Protein AF-A0A803P1Z5-F1 (afdb_monomer_lite)

Radius of gyration: 24.63 Å; chains: 1; bounding box: 50×49×59 Å

Organism: Cannabis sativa (NCBI:txid3483)

Sequence (135 aa):
MADVEVQRILDVSGFQKQDLPFKYLGVPICPKRISSTDCKSGRRVAWASACQPKSSGGLGFRCIADWNKAALYKYVWATAKKEDNIWVKWESTSGFQRPNVTASKERVFSAAIAALIYLIWANRNNRYWNGEIEN

Secondary structure (DSSP, 8-state):
--HHHHHHHHHHH-PPP-PSSEEETTEEE-SSPPPTTHHHHSPP--HHHHTS-GGGTS--PPPHHHHHHHHHHHHHHHHHTT-S-HHHHHHHHTT-PPP---HHHHHHHHHHHHHHHHHHHHHHHHHHHTTSS--

Structure (mmCIF, N/CA/C/O backbone):
data_AF-A0A803P1Z5-F1
#
_entry.id   AF-A0A803P1Z5-F1
#
loop_
_atom_site.group_PDB
_atom_site.id
_atom_site.type_symbol
_atom_site.label_atom_id
_atom_site.label_alt_id
_atom_site.label_comp_id
_atom_site.label_asym_id
_atom_site.label_entity_id
_atom_site.label_seq_id
_atom_site.pdbx_PDB_ins_code
_atom_site.Cartn_x
_atom_site.Cartn_y
_atom_site.Cartn_z
_atom_site.occupancy
_atom_site.B_iso_or_equiv
_atom_site.auth_seq_id
_atom_site.auth_comp_id
_atom_site.auth_asym_id
_atom_site.auth_atom_id
_atom_site.pdbx_PDB_model_num
ATOM 1 N N . MET A 1 1 ? 12.822 -30.641 -26.119 1.00 55.53 1 MET A N 1
ATOM 2 C CA . MET A 1 1 ? 11.536 -29.917 -26.199 1.00 55.53 1 MET A CA 1
ATOM 3 C C . MET A 1 1 ? 11.368 -29.592 -27.668 1.00 55.53 1 MET A C 1
ATOM 5 O O . MET A 1 1 ? 12.250 -28.937 -28.198 1.00 55.53 1 MET A O 1
ATOM 9 N N . ALA A 1 2 ? 10.410 -30.222 -28.347 1.00 71.19 2 ALA A N 1
ATOM 10 C CA . ALA A 1 2 ? 10.350 -30.218 -29.809 1.00 71.19 2 ALA A CA 1
ATOM 11 C C . ALA A 1 2 ? 10.259 -28.782 -30.349 1.00 71.19 2 ALA A C 1
ATOM 13 O O . ALA A 1 2 ? 9.481 -27.991 -29.818 1.00 71.19 2 ALA A O 1
ATOM 14 N N . ASP A 1 3 ? 11.025 -28.460 -31.394 1.00 83.44 3 ASP A N 1
ATOM 15 C CA . ASP A 1 3 ? 11.071 -27.120 -32.005 1.00 83.44 3 ASP A CA 1
ATOM 16 C C . ASP A 1 3 ? 9.682 -26.597 -32.415 1.00 83.44 3 ASP A C 1
ATOM 18 O O . ASP A 1 3 ? 9.426 -25.396 -32.378 1.00 83.44 3 ASP A O 1
ATOM 22 N N . VAL A 1 4 ? 8.746 -27.511 -32.688 1.00 88.94 4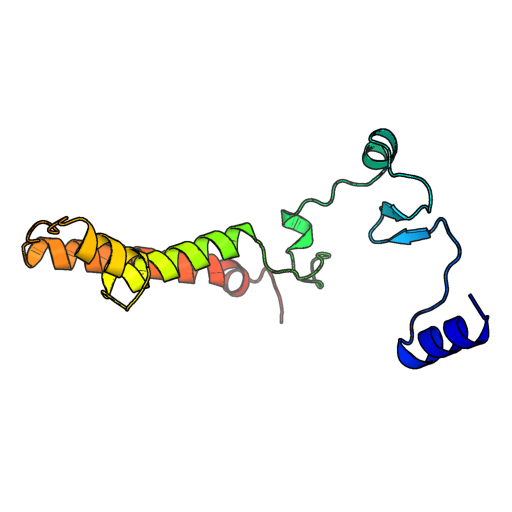 VAL A N 1
ATOM 23 C CA . VAL A 1 4 ? 7.324 -27.232 -32.945 1.00 88.94 4 VAL A CA 1
ATOM 24 C C . VAL A 1 4 ? 6.641 -26.523 -31.768 1.00 88.94 4 VAL A C 1
ATOM 26 O O . VAL A 1 4 ? 5.887 -25.573 -31.964 1.00 88.94 4 VAL A O 1
ATOM 29 N N . GLU A 1 5 ? 6.915 -26.953 -30.535 1.00 90.81 5 GLU A N 1
ATOM 30 C CA . GLU A 1 5 ? 6.300 -26.376 -29.336 1.00 90.81 5 GLU A CA 1
ATOM 31 C C . GLU A 1 5 ? 6.840 -24.966 -29.071 1.00 90.81 5 GLU A C 1
ATOM 33 O O . GLU A 1 5 ? 6.091 -24.064 -28.696 1.00 90.81 5 GLU A O 1
ATOM 38 N N . VAL A 1 6 ? 8.137 -24.760 -29.328 1.00 88.56 6 VAL A N 1
ATOM 39 C CA . VAL A 1 6 ? 8.777 -23.444 -29.221 1.00 88.56 6 VAL A CA 1
ATOM 40 C C . VAL A 1 6 ? 8.164 -22.481 -30.234 1.00 88.56 6 VAL A C 1
ATOM 42 O O . VAL A 1 6 ? 7.789 -21.375 -29.852 1.00 88.56 6 VAL A O 1
ATOM 45 N N . GLN A 1 7 ? 7.995 -22.905 -31.490 1.00 90.69 7 GLN A N 1
ATOM 46 C CA . GLN A 1 7 ? 7.405 -22.066 -32.532 1.00 90.69 7 GLN A CA 1
ATOM 47 C C . GLN A 1 7 ? 5.960 -21.671 -32.200 1.00 90.69 7 GLN A C 1
ATOM 49 O O . GLN A 1 7 ? 5.621 -20.492 -32.255 1.00 90.69 7 GLN A O 1
ATOM 54 N N . ARG A 1 8 ? 5.142 -22.623 -31.727 1.00 93.56 8 ARG A N 1
ATOM 55 C CA . ARG A 1 8 ? 3.761 -22.345 -31.300 1.00 93.56 8 ARG A CA 1
ATOM 56 C C . ARG A 1 8 ? 3.696 -21.287 -30.196 1.00 93.56 8 ARG A C 1
ATOM 58 O O . ARG A 1 8 ? 2.806 -20.442 -30.204 1.00 93.56 8 ARG A O 1
ATOM 65 N N . ILE A 1 9 ? 4.619 -21.330 -29.231 1.00 90.81 9 ILE A N 1
ATOM 66 C CA . ILE A 1 9 ? 4.677 -20.339 -28.146 1.00 90.81 9 ILE A CA 1
ATOM 67 C C . ILE A 1 9 ? 5.045 -18.957 -28.692 1.00 90.81 9 ILE A C 1
ATOM 69 O O . ILE A 1 9 ? 4.451 -17.967 -28.265 1.00 90.81 9 ILE A O 1
ATOM 73 N N . LEU A 1 10 ? 5.993 -18.868 -29.626 1.00 90.19 10 LEU A N 1
ATOM 74 C CA . LEU A 1 10 ? 6.384 -17.592 -30.236 1.00 90.19 10 LEU A CA 1
ATOM 75 C C . LEU A 1 10 ? 5.221 -16.973 -31.019 1.00 90.19 10 LEU A C 1
ATOM 77 O O . LEU A 1 10 ? 4.923 -15.797 -30.819 1.00 90.19 10 LEU A O 1
ATOM 81 N N . ASP A 1 11 ? 4.508 -17.778 -31.808 1.00 92.19 11 ASP A N 1
ATOM 82 C CA . ASP A 1 11 ? 3.388 -17.315 -32.634 1.00 92.19 11 ASP A CA 1
ATOM 83 C C . ASP A 1 11 ? 2.198 -16.827 -31.783 1.00 92.19 11 ASP A C 1
ATOM 85 O O . ASP A 1 11 ? 1.579 -15.815 -32.103 1.00 92.19 11 ASP A O 1
ATOM 89 N N . VAL A 1 12 ? 1.891 -17.510 -30.670 1.00 93.06 12 VAL A N 1
ATOM 90 C CA . VAL A 1 12 ? 0.792 -17.118 -29.763 1.00 93.06 12 VAL A CA 1
ATOM 91 C C . VAL A 1 12 ? 1.175 -15.939 -28.869 1.00 93.06 12 VAL A C 1
ATOM 93 O O . VAL A 1 12 ? 0.343 -15.079 -28.584 1.00 93.06 12 VAL A O 1
ATOM 96 N N . SER A 1 13 ? 2.412 -15.908 -28.372 1.00 90.75 13 SER A N 1
ATOM 97 C CA . SER A 1 13 ? 2.832 -14.893 -27.400 1.00 90.75 13 SER A CA 1
ATOM 98 C C . SER A 1 13 ? 3.290 -13.582 -28.038 1.00 90.75 13 SER A C 1
ATOM 100 O O . SER A 1 13 ? 3.267 -12.550 -27.369 1.00 90.75 13 SER A O 1
ATOM 102 N N . GLY A 1 14 ? 3.732 -13.615 -29.300 1.00 88.31 14 GLY A N 1
ATOM 103 C CA . GLY A 1 14 ? 4.328 -12.468 -29.987 1.00 88.31 14 GLY A CA 1
ATOM 104 C C . GLY A 1 14 ? 5.701 -12.056 -29.441 1.00 88.31 14 GLY A C 1
ATOM 105 O O . GLY A 1 14 ? 6.208 -10.990 -29.794 1.00 88.31 14 GLY A O 1
ATOM 106 N N . PHE A 1 15 ? 6.316 -12.861 -28.567 1.00 83.75 15 PHE A N 1
ATOM 107 C CA . PHE A 1 15 ? 7.649 -12.584 -28.035 1.00 83.75 15 PHE A CA 1
ATOM 108 C C . PHE A 1 15 ? 8.753 -13.106 -28.953 1.00 83.75 15 PHE A C 1
ATOM 110 O O . PHE A 1 15 ? 8.597 -14.101 -29.654 1.00 83.75 15 PHE A O 1
ATOM 117 N N . GLN A 1 16 ? 9.915 -12.453 -28.905 1.00 83.69 16 GLN A N 1
ATOM 118 C CA . GLN A 1 16 ? 11.119 -12.928 -29.584 1.00 83.69 16 GLN A CA 1
ATOM 119 C C . GLN A 1 16 ? 11.840 -13.973 -28.729 1.00 83.69 16 GLN A C 1
ATOM 121 O O . GLN A 1 16 ? 12.064 -13.763 -27.534 1.00 83.69 16 GLN A O 1
ATOM 126 N N . LYS A 1 17 ? 12.258 -15.080 -29.352 1.00 85.81 17 LYS A N 1
ATOM 127 C CA . LYS A 1 17 ? 13.148 -16.058 -28.719 1.00 85.81 17 LYS A CA 1
ATOM 128 C C . LYS A 1 17 ? 14.509 -15.404 -28.4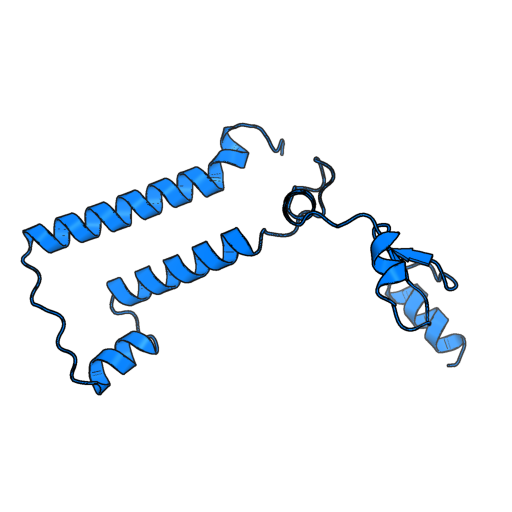87 1.00 85.81 17 LYS A C 1
ATOM 130 O O . LYS A 1 17 ? 15.095 -14.871 -29.425 1.00 85.81 17 LYS A O 1
ATOM 135 N N . GLN A 1 18 ? 15.011 -15.458 -27.257 1.00 81.69 18 GLN A N 1
ATOM 136 C CA . GLN A 1 18 ? 16.366 -15.020 -26.929 1.00 81.69 18 GLN A CA 1
ATOM 137 C C . GLN A 1 18 ? 17.164 -16.166 -26.327 1.00 81.69 18 GLN A C 1
ATOM 139 O O . GLN A 1 18 ? 16.631 -16.967 -25.555 1.00 81.69 18 GLN A O 1
ATOM 144 N N . ASP A 1 19 ? 18.445 -16.216 -26.673 1.00 84.19 19 ASP A N 1
ATOM 145 C CA . ASP A 1 19 ? 19.380 -17.170 -26.103 1.00 84.19 19 ASP A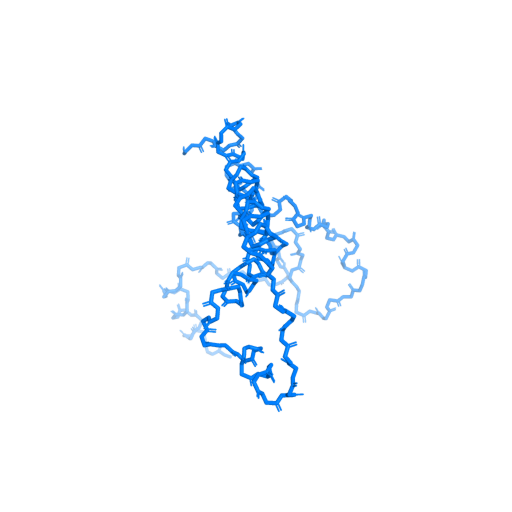 CA 1
ATOM 146 C C . ASP A 1 19 ? 19.956 -16.633 -24.793 1.00 84.19 19 ASP A C 1
ATOM 148 O O . ASP A 1 19 ? 20.211 -15.439 -24.616 1.00 84.19 19 ASP A O 1
ATOM 152 N N . LEU A 1 20 ? 20.135 -17.537 -23.836 1.00 82.56 20 LEU A N 1
ATOM 153 C CA . LEU A 1 20 ? 20.734 -17.201 -22.556 1.00 82.56 20 LEU A CA 1
ATOM 154 C C . LEU A 1 20 ? 22.262 -17.052 -22.691 1.00 82.56 20 LEU A C 1
ATOM 156 O O . LEU A 1 20 ? 22.885 -17.847 -23.396 1.00 82.56 20 LEU A O 1
ATOM 160 N N . PRO A 1 21 ? 22.896 -16.141 -21.927 1.00 80.94 21 PRO A N 1
ATOM 161 C CA . PRO A 1 21 ? 22.288 -15.210 -20.976 1.00 80.94 21 PRO A CA 1
ATOM 162 C C . PRO A 1 21 ? 21.805 -13.907 -21.638 1.00 80.94 21 PRO A C 1
ATOM 164 O O . PRO A 1 21 ? 22.523 -13.304 -22.430 1.00 80.94 21 PRO A O 1
ATOM 167 N N . PHE A 1 22 ? 20.634 -13.410 -21.232 1.00 81.38 22 PHE A N 1
ATOM 168 C CA . PHE A 1 22 ? 20.094 -12.116 -21.681 1.00 81.38 22 PHE A CA 1
ATOM 169 C C . PHE A 1 22 ? 19.759 -11.216 -20.486 1.00 81.38 22 PHE A C 1
ATOM 171 O O . PHE A 1 22 ? 19.642 -11.687 -19.357 1.00 81.38 22 PHE A O 1
ATOM 178 N N . LYS A 1 23 ? 19.625 -9.900 -20.690 1.00 74.12 23 LYS A N 1
ATOM 179 C CA . LYS A 1 23 ? 19.269 -8.960 -19.610 1.00 74.12 23 LYS A CA 1
ATOM 180 C C . LYS A 1 23 ? 17.769 -8.693 -19.601 1.00 74.12 23 LYS A C 1
ATOM 182 O O . LYS A 1 23 ? 17.229 -8.203 -20.586 1.00 74.12 23 LYS A O 1
ATOM 187 N N . TYR A 1 24 ? 17.126 -8.906 -18.459 1.00 74.06 24 TYR A N 1
ATOM 188 C CA . TYR A 1 24 ? 15.753 -8.478 -18.207 1.00 74.06 24 TYR A CA 1
ATOM 189 C C . TYR A 1 24 ? 15.756 -7.405 -17.121 1.00 74.06 24 TYR A C 1
ATOM 191 O O . TYR A 1 24 ? 16.279 -7.621 -16.030 1.00 74.06 24 TYR A O 1
ATOM 199 N N . LEU A 1 25 ? 15.227 -6.216 -17.432 1.00 69.31 25 LEU A N 1
ATOM 200 C CA . LEU A 1 25 ? 15.210 -5.066 -16.511 1.00 69.31 25 LEU A CA 1
ATOM 201 C C . LEU A 1 25 ? 16.600 -4.713 -15.933 1.00 69.31 25 LEU A C 1
ATOM 203 O O . LEU A 1 25 ? 16.730 -4.289 -14.787 1.00 69.31 25 LEU A O 1
ATOM 207 N N . GLY A 1 26 ? 17.660 -4.907 -16.726 1.00 65.06 26 GLY A N 1
ATOM 208 C CA . GLY A 1 26 ? 19.044 -4.645 -16.315 1.00 65.06 26 GLY A CA 1
ATOM 209 C C . GLY A 1 26 ? 19.689 -5.741 -15.458 1.00 65.06 26 GLY A C 1
ATOM 210 O O . GLY A 1 26 ? 20.866 -5.611 -15.123 1.00 65.06 26 GLY A O 1
ATOM 211 N N . VAL A 1 27 ? 18.965 -6.822 -15.151 1.00 70.00 27 VAL A N 1
ATOM 212 C CA . VAL A 1 27 ? 19.474 -8.001 -14.441 1.00 70.00 27 VAL A CA 1
ATOM 213 C C . VAL A 1 27 ? 19.767 -9.115 -15.454 1.00 70.00 27 VAL A C 1
ATOM 215 O O . VAL A 1 27 ? 18.896 -9.429 -16.268 1.00 70.00 27 VAL A O 1
ATOM 218 N N . PRO A 1 28 ? 20.972 -9.711 -15.460 1.00 70.44 28 PRO A N 1
ATOM 219 C CA . PRO A 1 28 ? 21.264 -10.848 -16.324 1.00 70.44 28 PRO A CA 1
ATOM 220 C C . PRO A 1 28 ? 20.455 -12.073 -15.872 1.00 70.44 28 PRO A C 1
ATOM 222 O O . PRO A 1 28 ? 20.620 -12.560 -14.756 1.00 70.44 28 PRO A O 1
ATOM 225 N N . ILE A 1 29 ? 19.576 -12.566 -16.743 1.00 79.25 29 ILE A N 1
ATOM 226 C CA . ILE A 1 29 ? 18.931 -13.868 -16.602 1.00 79.25 29 ILE A CA 1
ATOM 227 C C . ILE A 1 29 ? 19.881 -14.906 -17.197 1.00 79.25 29 ILE A C 1
ATOM 229 O O . ILE A 1 29 ? 20.186 -14.896 -18.391 1.00 79.25 29 ILE A O 1
ATOM 233 N N . CYS A 1 30 ? 20.352 -15.804 -16.337 1.00 76.69 30 CYS A N 1
ATOM 234 C CA . CYS A 1 30 ? 21.237 -16.912 -16.671 1.00 76.69 30 CYS A CA 1
ATOM 235 C C . CYS A 1 30 ? 20.576 -18.227 -16.220 1.00 76.69 30 CYS A C 1
ATOM 237 O O . CYS A 1 30 ? 19.885 -18.233 -15.204 1.00 76.69 30 CYS A O 1
ATOM 239 N N . PRO A 1 31 ? 20.837 -19.365 -16.888 1.00 77.50 31 PRO A N 1
ATOM 240 C CA . PRO A 1 31 ? 20.382 -20.680 -16.426 1.00 77.50 31 PRO A CA 1
ATOM 241 C C . PRO A 1 31 ? 21.154 -21.151 -15.181 1.00 77.50 31 PRO A C 1
ATOM 243 O O . PRO A 1 31 ? 20.781 -22.127 -14.537 1.00 77.50 31 PRO A O 1
ATOM 246 N N . LYS A 1 32 ? 22.252 -20.464 -14.842 1.00 78.19 32 LYS A N 1
ATOM 247 C CA . LYS A 1 32 ? 23.035 -20.696 -13.627 1.00 78.19 32 LYS A CA 1
ATOM 248 C C . LYS A 1 32 ? 22.306 -20.113 -12.415 1.00 78.19 32 LYS A C 1
ATOM 250 O O . LYS A 1 32 ? 21.684 -19.058 -12.505 1.00 78.19 32 LYS A O 1
ATOM 255 N N . ARG A 1 33 ? 22.431 -20.782 -11.264 1.00 73.88 33 ARG A N 1
ATOM 256 C CA . ARG A 1 33 ? 21.891 -20.303 -9.984 1.00 73.88 33 ARG A CA 1
ATOM 257 C C . ARG A 1 33 ? 22.460 -18.916 -9.673 1.00 73.88 33 ARG A C 1
ATOM 259 O O . ARG A 1 33 ? 23.675 -18.772 -9.574 1.00 73.88 33 ARG A O 1
ATOM 266 N N . ILE A 1 34 ? 21.575 -17.931 -9.506 1.00 68.81 34 ILE A N 1
ATOM 267 C CA . ILE A 1 34 ? 21.951 -16.550 -9.182 1.00 68.81 34 ILE A CA 1
ATOM 268 C C . ILE A 1 34 ? 22.707 -16.551 -7.850 1.00 68.81 34 ILE A C 1
ATOM 270 O O . ILE A 1 34 ? 22.197 -17.027 -6.832 1.00 68.81 34 ILE A O 1
ATOM 274 N N . SER A 1 35 ? 23.933 -16.038 -7.872 1.00 75.00 35 SER A N 1
ATOM 275 C CA . SER A 1 35 ? 24.791 -15.894 -6.700 1.00 75.00 35 SER A CA 1
ATOM 276 C C . SER A 1 35 ? 24.718 -14.468 -6.143 1.00 75.00 35 SER A C 1
ATOM 278 O O . SER A 1 35 ? 24.368 -13.516 -6.842 1.00 75.00 35 SER A O 1
ATOM 280 N N . SER A 1 36 ? 25.077 -14.281 -4.869 1.00 70.44 36 SER A N 1
ATOM 281 C CA . SER A 1 36 ? 25.080 -12.951 -4.237 1.00 70.44 36 SER A CA 1
ATOM 282 C C . SER A 1 36 ? 26.035 -11.961 -4.918 1.00 70.44 36 SER A C 1
ATOM 284 O O . SER A 1 36 ? 25.828 -10.751 -4.831 1.00 70.44 36 SER A O 1
ATOM 286 N N . THR A 1 37 ? 27.055 -12.453 -5.624 1.00 69.94 37 THR A N 1
ATOM 287 C CA . THR A 1 37 ? 27.969 -11.651 -6.444 1.00 69.94 37 THR A CA 1
ATOM 288 C C . THR A 1 37 ? 27.311 -11.128 -7.720 1.00 69.94 37 THR A C 1
ATOM 290 O O . THR A 1 37 ? 27.580 -9.989 -8.099 1.00 69.94 37 THR A O 1
ATOM 293 N N . ASP A 1 38 ? 26.373 -11.870 -8.318 1.00 64.88 38 ASP A N 1
ATOM 294 C CA . ASP A 1 38 ? 25.629 -11.422 -9.506 1.00 64.88 38 ASP A CA 1
ATOM 295 C C . ASP A 1 38 ? 24.700 -10.246 -9.163 1.00 64.88 38 ASP A C 1
ATOM 297 O O . ASP A 1 38 ? 24.611 -9.266 -9.907 1.00 64.88 38 ASP A O 1
ATOM 301 N N . CYS A 1 39 ? 24.102 -10.275 -7.967 1.00 63.44 39 CYS A N 1
ATOM 302 C CA . CYS A 1 39 ? 23.268 -9.194 -7.432 1.00 63.44 39 CYS A CA 1
ATOM 303 C C . CYS A 1 39 ? 24.035 -7.888 -7.162 1.00 63.44 39 CYS A C 1
ATOM 305 O O . CYS A 1 39 ? 23.409 -6.836 -7.055 1.00 63.44 39 CYS A O 1
ATOM 307 N N . LYS A 1 40 ? 25.372 -7.925 -7.051 1.00 62.66 40 LYS A N 1
ATOM 308 C CA . LYS A 1 40 ? 26.197 -6.708 -6.911 1.00 62.66 40 LYS A CA 1
ATOM 309 C C . LYS A 1 40 ? 26.381 -5.979 -8.243 1.00 62.66 40 LYS A C 1
ATOM 311 O O . LYS A 1 40 ? 26.572 -4.768 -8.243 1.00 62.66 40 LYS A O 1
ATOM 316 N N . SER A 1 41 ? 26.323 -6.717 -9.355 1.00 59.78 41 SER A N 1
ATOM 317 C CA . SER A 1 41 ? 26.425 -6.180 -10.719 1.00 59.78 41 SER A CA 1
ATOM 318 C C . SER A 1 41 ? 25.082 -5.675 -11.262 1.00 59.78 41 SER A C 1
ATOM 320 O O . SER A 1 41 ? 25.042 -4.782 -12.111 1.00 59.78 41 SER A O 1
ATOM 322 N N . GLY A 1 42 ? 23.972 -6.215 -10.744 1.00 58.19 42 GLY A N 1
ATOM 323 C CA . GLY A 1 42 ? 22.632 -5.706 -11.002 1.00 58.19 42 GLY A CA 1
ATOM 324 C C . GLY A 1 42 ? 22.440 -4.338 -10.350 1.00 58.19 42 GLY A C 1
ATOM 325 O O . GLY A 1 42 ? 22.695 -4.156 -9.159 1.00 58.19 42 GLY A O 1
ATOM 326 N N . ARG A 1 43 ? 21.960 -3.353 -11.117 1.00 59.69 43 ARG A N 1
ATOM 327 C CA . ARG A 1 43 ? 21.480 -2.097 -10.528 1.00 59.69 43 ARG A CA 1
ATOM 328 C C . ARG A 1 43 ? 20.351 -2.436 -9.555 1.00 59.69 43 ARG A C 1
ATOM 330 O O . ARG A 1 43 ? 19.392 -3.102 -9.937 1.00 59.69 43 ARG A O 1
ATOM 337 N N . ARG A 1 44 ? 20.464 -1.989 -8.298 1.00 62.19 44 ARG A N 1
ATOM 338 C CA . ARG A 1 44 ? 19.386 -2.138 -7.311 1.00 62.19 44 ARG A CA 1
ATOM 339 C C . ARG A 1 44 ? 18.137 -1.486 -7.891 1.00 62.19 44 ARG A C 1
ATOM 341 O O . ARG A 1 44 ? 18.144 -0.289 -8.174 1.00 62.19 44 ARG A O 1
ATOM 348 N N . VAL A 1 45 ? 17.079 -2.269 -8.064 1.00 64.38 45 VAL A N 1
ATOM 349 C CA . VAL A 1 45 ? 15.773 -1.728 -8.427 1.00 64.38 45 VAL A CA 1
ATOM 350 C C . VAL A 1 45 ? 15.257 -1.006 -7.190 1.00 64.38 45 VAL A C 1
ATOM 352 O O . VAL A 1 45 ? 14.823 -1.632 -6.223 1.00 64.38 45 VAL A O 1
ATOM 355 N N . ALA A 1 46 ? 15.377 0.320 -7.176 1.00 68.50 46 ALA A N 1
ATOM 356 C CA . ALA A 1 46 ? 14.758 1.111 -6.131 1.00 68.50 46 ALA A CA 1
ATOM 357 C C . ALA A 1 46 ? 13.242 0.977 -6.305 1.00 68.50 46 ALA A C 1
ATOM 359 O O . ALA A 1 46 ? 12.669 1.472 -7.270 1.00 68.50 46 ALA A O 1
ATOM 360 N N . TRP A 1 47 ? 12.575 0.291 -5.379 1.00 67.31 47 TRP A N 1
ATOM 361 C CA . TRP A 1 47 ? 11.122 0.108 -5.432 1.00 67.31 47 TRP A CA 1
ATOM 362 C C . TRP A 1 47 ? 10.371 1.439 -5.586 1.00 67.31 47 TRP A C 1
ATOM 364 O O . TRP A 1 47 ? 9.366 1.498 -6.287 1.00 67.31 47 TRP A O 1
ATOM 374 N N . ALA A 1 48 ? 10.906 2.524 -5.017 1.00 68.06 48 ALA A N 1
ATOM 375 C CA . ALA A 1 48 ? 10.361 3.869 -5.165 1.00 68.06 48 ALA A CA 1
ATOM 376 C C . ALA A 1 48 ? 10.407 4.406 -6.610 1.00 68.06 48 ALA A C 1
ATOM 378 O O . ALA A 1 48 ? 9.497 5.137 -6.997 1.00 68.06 48 ALA A O 1
ATOM 379 N N . SER A 1 49 ? 11.419 4.036 -7.408 1.00 70.44 49 SER A N 1
ATOM 380 C CA . SER A 1 49 ? 11.508 4.403 -8.828 1.00 70.44 49 SER A CA 1
ATOM 381 C C . SER A 1 49 ? 10.736 3.431 -9.721 1.00 70.44 49 SER A C 1
ATOM 383 O O . SER A 1 49 ? 10.096 3.849 -10.677 1.00 70.44 49 SER A O 1
ATOM 385 N N . ALA A 1 50 ? 10.697 2.142 -9.372 1.00 73.50 50 ALA A N 1
ATOM 386 C CA . ALA A 1 50 ? 9.905 1.144 -10.089 1.00 73.50 50 ALA A CA 1
ATOM 387 C C . ALA A 1 50 ? 8.393 1.423 -10.031 1.00 73.50 50 ALA A C 1
ATOM 389 O O . ALA A 1 50 ? 7.679 1.135 -10.988 1.00 73.50 50 ALA A O 1
ATOM 390 N N . CYS A 1 51 ? 7.900 1.994 -8.929 1.00 75.19 51 CYS A N 1
ATOM 391 C CA . CYS A 1 51 ? 6.479 2.317 -8.774 1.00 75.19 51 CYS A CA 1
ATOM 392 C C . CYS A 1 51 ? 6.061 3.630 -9.453 1.00 75.19 51 CYS A C 1
ATOM 394 O O . CYS A 1 51 ? 4.881 3.976 -9.432 1.00 75.19 51 CYS A O 1
ATOM 396 N N . GLN A 1 52 ? 7.006 4.375 -10.033 1.00 74.56 52 GLN A N 1
ATOM 397 C CA . GLN A 1 52 ? 6.683 5.557 -10.823 1.00 74.56 52 GLN A CA 1
ATOM 398 C C . GLN A 1 52 ? 5.975 5.156 -12.126 1.00 74.56 52 GLN A C 1
ATOM 400 O O . GLN A 1 52 ? 6.174 4.035 -12.614 1.00 74.56 52 GLN A O 1
ATOM 405 N N . PRO A 1 53 ? 5.148 6.034 -12.713 1.00 72.56 53 PRO A N 1
ATOM 406 C CA . PRO A 1 53 ? 4.569 5.783 -14.025 1.00 72.56 53 PRO A CA 1
ATOM 407 C C . PRO A 1 53 ? 5.648 5.628 -15.102 1.00 72.56 53 PRO A C 1
ATOM 409 O O . PRO A 1 53 ? 6.782 6.104 -14.971 1.00 72.56 53 PRO A O 1
ATOM 412 N N . LYS A 1 54 ? 5.270 4.957 -16.195 1.00 74.06 54 LYS A N 1
ATOM 413 C CA . LYS A 1 54 ? 6.170 4.693 -17.326 1.00 74.06 54 LYS A CA 1
ATOM 414 C C . LYS A 1 54 ? 6.719 5.978 -17.958 1.00 74.06 54 LYS A C 1
ATOM 416 O O . LYS A 1 54 ? 7.868 5.977 -18.381 1.00 74.06 54 LYS A O 1
ATOM 421 N N . SER A 1 55 ? 5.940 7.065 -17.958 1.00 72.38 55 SER A N 1
ATOM 422 C CA . SER A 1 55 ? 6.350 8.396 -18.441 1.00 72.38 55 SER A CA 1
ATOM 423 C C . SER A 1 55 ? 7.584 8.936 -17.710 1.00 72.38 55 SER A C 1
ATOM 425 O O . SER A 1 55 ? 8.506 9.449 -18.329 1.00 72.38 55 SER A O 1
ATOM 427 N N . SER A 1 56 ? 7.649 8.731 -16.397 1.00 72.94 56 SER A N 1
ATOM 428 C CA . SER A 1 56 ? 8.776 9.118 -15.535 1.00 72.94 56 SER A CA 1
ATOM 429 C C . SER A 1 56 ? 9.891 8.060 -15.421 1.00 72.94 56 SER A C 1
ATOM 431 O O . SER A 1 56 ? 10.732 8.137 -14.527 1.00 72.94 56 SER A O 1
ATOM 433 N N . GLY A 1 57 ? 9.904 7.038 -16.287 1.00 70.88 57 GLY A N 1
ATOM 434 C CA . GLY A 1 57 ? 10.940 5.994 -16.298 1.00 70.88 57 GLY A CA 1
ATOM 435 C C . GLY A 1 57 ? 10.767 4.879 -15.257 1.00 70.88 57 GLY A C 1
ATOM 436 O O . GLY A 1 57 ? 11.695 4.098 -15.036 1.00 70.88 57 GLY A O 1
ATOM 437 N N . GLY A 1 58 ? 9.595 4.784 -14.618 1.00 76.94 58 GLY A N 1
ATOM 438 C CA . GLY A 1 58 ? 9.230 3.663 -13.749 1.00 76.94 58 GLY A CA 1
ATOM 439 C C . GLY A 1 58 ? 8.524 2.521 -14.489 1.00 76.94 58 GLY A C 1
ATOM 440 O O . GLY A 1 58 ? 8.309 2.562 -15.699 1.00 76.94 58 GLY A O 1
ATOM 441 N N . LEU A 1 59 ? 8.142 1.471 -13.760 1.00 75.38 59 LEU A N 1
ATOM 442 C CA . LEU A 1 59 ? 7.439 0.304 -14.313 1.00 75.38 59 LEU A CA 1
ATOM 443 C C . LEU A 1 59 ? 5.910 0.454 -14.272 1.00 75.38 59 LEU A C 1
ATOM 445 O O . LEU A 1 59 ? 5.197 -0.354 -14.867 1.00 75.38 59 LEU A O 1
ATOM 449 N N . GLY A 1 60 ? 5.393 1.485 -13.599 1.00 75.06 60 GLY A N 1
ATOM 450 C CA . GLY A 1 60 ? 3.958 1.735 -13.456 1.00 75.06 60 GLY A CA 1
ATOM 451 C C . GLY A 1 60 ? 3.250 0.769 -12.504 1.00 75.06 60 GLY A C 1
ATOM 452 O O . GLY A 1 60 ? 2.020 0.706 -12.498 1.00 75.06 60 GLY A O 1
ATOM 453 N N . PHE A 1 61 ? 3.994 0.004 -11.700 1.00 78.12 61 PHE A N 1
ATOM 454 C CA . PHE A 1 61 ? 3.393 -0.825 -10.661 1.00 78.12 61 PHE A CA 1
ATOM 455 C C . PHE A 1 61 ? 2.896 0.031 -9.501 1.00 78.12 61 PHE A C 1
ATOM 457 O O . PHE A 1 61 ? 3.504 1.025 -9.113 1.00 78.12 61 PHE A O 1
ATOM 464 N N . ARG A 1 62 ? 1.787 -0.395 -8.900 1.00 73.75 62 ARG A N 1
ATOM 465 C CA . ARG A 1 62 ? 1.283 0.223 -7.676 1.00 73.75 62 ARG A CA 1
ATOM 466 C C . ARG A 1 62 ? 2.261 -0.034 -6.528 1.00 73.75 62 ARG A C 1
ATOM 468 O O . ARG A 1 62 ? 2.659 -1.172 -6.292 1.00 73.75 62 ARG A O 1
ATOM 475 N N . CYS A 1 63 ? 2.605 1.021 -5.791 1.00 77.81 63 CYS A N 1
ATOM 476 C CA . CYS A 1 63 ? 3.478 0.922 -4.627 1.00 77.81 63 CYS A CA 1
ATOM 477 C C . CYS A 1 63 ? 2.844 0.045 -3.540 1.00 77.81 63 CYS A C 1
ATOM 479 O O . CYS A 1 63 ? 1.783 0.371 -3.001 1.00 77.81 63 CYS A O 1
ATOM 481 N N . ILE A 1 64 ? 3.513 -1.062 -3.202 1.00 80.50 64 ILE A N 1
ATOM 482 C CA . ILE A 1 64 ? 3.021 -2.032 -2.216 1.00 80.50 64 ILE A CA 1
ATOM 483 C C . ILE A 1 64 ? 2.874 -1.416 -0.822 1.00 80.50 64 ILE A C 1
ATOM 485 O O . ILE A 1 64 ? 1.943 -1.754 -0.097 1.00 80.50 64 ILE A O 1
ATOM 489 N N . ALA A 1 65 ? 3.752 -0.476 -0.457 1.00 78.88 65 ALA A N 1
ATOM 490 C CA . ALA A 1 65 ? 3.678 0.211 0.828 1.00 78.88 65 ALA A CA 1
ATOM 491 C C . ALA A 1 65 ? 2.397 1.051 0.936 1.00 78.88 65 ALA A C 1
ATOM 493 O O . ALA A 1 65 ? 1.740 1.043 1.976 1.00 78.88 65 ALA A O 1
ATOM 494 N N . ASP A 1 66 ? 2.004 1.722 -0.147 1.00 77.44 66 ASP A N 1
ATOM 495 C CA . ASP A 1 66 ? 0.773 2.516 -0.188 1.00 77.44 66 ASP A CA 1
ATOM 496 C C . ASP A 1 66 ? -0.469 1.618 -0.239 1.00 77.44 66 ASP A C 1
ATOM 498 O O . ASP A 1 66 ? -1.482 1.918 0.392 1.00 77.44 66 ASP A O 1
ATOM 502 N N . TRP A 1 67 ? -0.368 0.465 -0.904 1.00 79.81 67 TRP A N 1
ATOM 503 C CA . TRP A 1 67 ? -1.420 -0.554 -0.918 1.00 79.81 67 TRP A CA 1
ATOM 504 C C . TRP A 1 67 ? -1.645 -1.216 0.433 1.00 79.81 67 TRP A C 1
ATOM 506 O O . TRP A 1 67 ? -2.791 -1.414 0.826 1.00 79.81 67 TRP A O 1
ATOM 516 N N . ASN A 1 68 ? -0.574 -1.520 1.161 1.00 84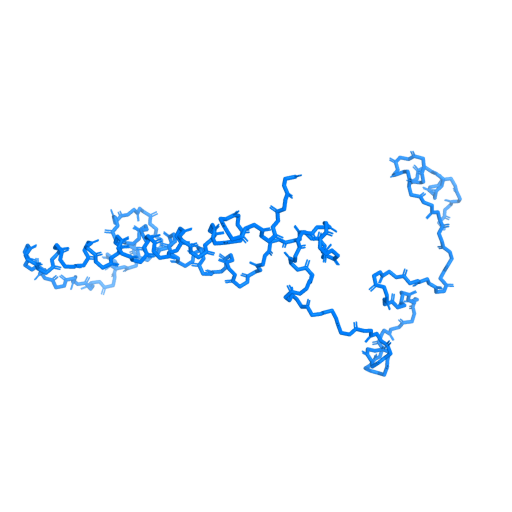.31 68 ASN A N 1
ATOM 517 C CA . ASN A 1 68 ? -0.672 -2.108 2.489 1.00 84.31 68 ASN A CA 1
ATOM 518 C C . ASN A 1 68 ? -1.335 -1.131 3.471 1.00 84.31 68 ASN A C 1
ATOM 520 O O . ASN A 1 68 ? -2.268 -1.496 4.183 1.00 84.31 68 ASN A O 1
ATOM 524 N N . LYS A 1 69 ? -0.937 0.148 3.429 1.00 77.81 69 LYS A N 1
ATOM 525 C CA . LYS A 1 69 ? -1.609 1.213 4.186 1.00 77.81 69 LYS A CA 1
ATOM 526 C C . LYS A 1 69 ? -3.096 1.291 3.824 1.00 77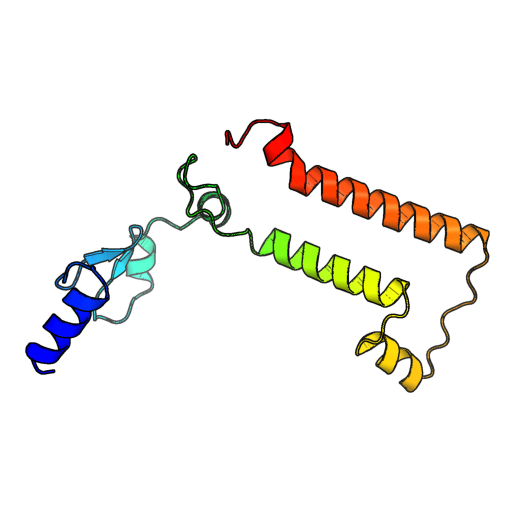.81 69 LYS A C 1
ATOM 528 O O . LYS A 1 69 ? -3.940 1.236 4.710 1.00 77.81 69 LYS A O 1
ATOM 533 N N . ALA A 1 70 ? -3.433 1.342 2.532 1.00 79.69 70 ALA A N 1
ATOM 534 C CA . ALA A 1 70 ? -4.823 1.393 2.071 1.00 79.69 70 ALA A CA 1
ATOM 535 C C . ALA A 1 70 ? -5.658 0.183 2.527 1.00 79.69 70 ALA A C 1
ATOM 537 O O . ALA A 1 70 ? -6.799 0.349 2.962 1.00 79.69 70 ALA A O 1
ATOM 538 N N . ALA A 1 71 ? -5.089 -1.023 2.465 1.00 81.56 71 ALA A N 1
ATOM 539 C CA . ALA A 1 71 ? -5.732 -2.242 2.940 1.00 81.56 71 ALA A CA 1
ATOM 540 C C . ALA A 1 71 ? -5.984 -2.195 4.455 1.00 81.56 71 ALA A C 1
ATOM 542 O O . ALA A 1 71 ? -7.094 -2.499 4.892 1.00 81.56 71 ALA A O 1
ATOM 543 N N . LEU A 1 72 ? -5.005 -1.733 5.241 1.00 81.75 72 LEU A N 1
ATOM 544 C CA . LEU A 1 72 ? -5.158 -1.523 6.681 1.00 81.75 72 LEU A CA 1
ATOM 545 C C . LEU A 1 72 ? -6.269 -0.506 6.988 1.00 81.75 72 LEU A C 1
ATOM 547 O O . LEU A 1 72 ? -7.065 -0.719 7.896 1.00 81.75 72 LEU A O 1
ATOM 551 N N . TYR A 1 73 ? -6.391 0.572 6.214 1.00 77.00 73 TYR A N 1
ATOM 552 C CA . TYR A 1 73 ? -7.455 1.560 6.425 1.00 77.00 73 TYR A CA 1
ATOM 553 C C . TYR A 1 73 ? -8.842 1.017 6.090 1.00 77.00 73 TYR A C 1
ATOM 555 O O . TYR A 1 73 ? -9.785 1.255 6.843 1.00 77.00 73 TYR A O 1
ATOM 563 N N . LYS A 1 74 ? -8.970 0.234 5.011 1.00 79.88 74 LYS A N 1
ATOM 564 C CA . LYS A 1 74 ? -10.212 -0.494 4.709 1.00 79.88 74 LYS A CA 1
ATOM 565 C C . LYS A 1 74 ? -10.583 -1.434 5.859 1.00 79.88 74 LYS A C 1
ATOM 567 O O . LYS A 1 74 ? -11.751 -1.529 6.222 1.00 79.88 74 LYS A O 1
ATOM 572 N N . TYR A 1 75 ? -9.578 -2.075 6.449 1.00 78.00 75 TYR A N 1
ATOM 573 C CA . TYR A 1 75 ? -9.727 -2.967 7.591 1.00 78.00 75 TYR A CA 1
ATOM 574 C C . TYR A 1 75 ? -10.244 -2.238 8.848 1.00 78.00 75 TYR A C 1
ATOM 576 O O . TYR A 1 75 ? -11.235 -2.646 9.459 1.00 78.00 75 TYR A O 1
ATOM 584 N N . VAL A 1 76 ? -9.618 -1.110 9.199 1.00 79.75 76 VAL A N 1
ATOM 585 C CA . VAL A 1 76 ? -10.040 -0.240 10.311 1.00 79.75 76 VAL A CA 1
ATOM 586 C C . VAL A 1 76 ? -11.459 0.290 10.090 1.00 79.75 76 VAL A C 1
ATOM 588 O O . VAL A 1 76 ? -12.266 0.278 11.016 1.00 79.75 76 VAL A O 1
ATOM 591 N N . TRP A 1 77 ? -11.793 0.701 8.865 1.00 77.56 77 TRP A N 1
ATOM 592 C CA . TRP A 1 77 ? -13.127 1.186 8.510 1.00 77.56 77 TRP A CA 1
ATOM 593 C C . TRP A 1 77 ? -14.211 0.117 8.676 1.00 77.56 77 TRP A C 1
ATOM 595 O O . TRP A 1 77 ? -15.219 0.369 9.335 1.00 77.56 77 TRP A O 1
ATOM 605 N N . ALA A 1 78 ? -13.983 -1.085 8.140 1.00 79.44 78 ALA A N 1
ATOM 606 C CA . ALA A 1 78 ? -14.900 -2.215 8.295 1.00 79.44 78 ALA A CA 1
ATOM 607 C C . ALA A 1 78 ? -15.119 -2.556 9.780 1.00 79.44 78 ALA A C 1
ATOM 609 O O . ALA A 1 78 ? -16.236 -2.823 10.219 1.00 79.44 78 ALA A O 1
ATOM 610 N N . THR A 1 79 ? -14.058 -2.459 10.585 1.00 74.50 79 THR A N 1
ATOM 611 C CA . THR A 1 79 ? -14.113 -2.688 12.035 1.00 74.50 79 THR A CA 1
ATOM 612 C C . THR A 1 79 ? -14.892 -1.590 12.768 1.00 74.50 79 THR A C 1
ATOM 614 O O . THR A 1 79 ? -15.643 -1.885 13.697 1.00 74.50 79 THR A O 1
ATOM 617 N N . ALA A 1 80 ? -14.753 -0.325 12.359 1.00 74.06 80 ALA A N 1
ATOM 618 C CA . ALA A 1 80 ? -15.503 0.800 12.920 1.00 74.06 80 ALA A CA 1
ATOM 619 C C . ALA A 1 80 ? -17.001 0.730 12.581 1.00 74.06 80 ALA A C 1
ATOM 621 O O . ALA A 1 80 ? -17.838 1.025 13.431 1.00 74.06 80 ALA A O 1
ATOM 622 N N . LYS A 1 81 ? -17.346 0.284 11.368 1.00 75.75 81 LYS A N 1
ATOM 623 C CA . LYS A 1 81 ? -18.736 0.090 10.934 1.00 75.75 81 LYS A CA 1
ATOM 624 C C . LYS A 1 81 ? -19.413 -1.165 11.484 1.00 75.75 81 LYS A C 1
ATOM 626 O O . LYS A 1 81 ? -20.601 -1.343 11.236 1.00 75.75 81 LYS A O 1
ATOM 631 N N . LYS A 1 82 ? -18.685 -2.016 12.217 1.00 72.06 82 LYS A N 1
ATOM 632 C CA . LYS A 1 82 ? -19.143 -3.360 12.608 1.00 72.06 82 LYS A CA 1
ATOM 633 C C . LYS A 1 82 ? -19.593 -4.187 11.394 1.00 72.06 82 LYS A C 1
ATOM 635 O O . LYS A 1 82 ? -20.552 -4.945 11.480 1.00 72.06 82 LYS A O 1
ATOM 640 N N . GLU A 1 83 ? -18.918 -4.018 10.257 1.00 76.62 83 GLU A N 1
ATOM 641 C CA . GLU A 1 83 ? -19.126 -4.896 9.105 1.00 76.62 83 GLU A CA 1
ATOM 642 C C . GLU A 1 83 ? -18.644 -6.306 9.457 1.00 76.62 83 GLU A C 1
ATOM 644 O O . GLU A 1 83 ? -17.637 -6.460 10.154 1.00 76.62 83 GLU A O 1
ATOM 649 N N . ASP A 1 84 ? -19.345 -7.328 8.966 1.00 73.50 84 ASP A N 1
ATOM 650 C CA . ASP A 1 84 ? -19.016 -8.724 9.246 1.00 73.50 84 ASP A CA 1
ATOM 651 C C . ASP A 1 84 ? -17.601 -9.063 8.759 1.00 73.50 84 ASP A C 1
ATOM 653 O O . ASP A 1 84 ? -17.322 -9.200 7.566 1.00 73.50 84 ASP A O 1
ATOM 657 N N . ASN A 1 85 ? -16.679 -9.187 9.710 1.00 76.50 85 ASN A N 1
ATOM 658 C CA . ASN A 1 85 ? -15.305 -9.592 9.475 1.00 76.50 85 ASN A CA 1
ATOM 659 C C . ASN A 1 85 ? -14.795 -10.444 10.642 1.00 76.50 85 ASN A C 1
ATOM 661 O O . ASN A 1 85 ? -15.367 -10.468 11.734 1.00 76.50 85 ASN A O 1
ATOM 665 N N . ILE A 1 86 ? -13.696 -11.159 10.404 1.00 80.69 86 ILE A N 1
ATOM 666 C CA . ILE A 1 86 ? -13.096 -12.073 11.385 1.00 80.69 86 ILE A CA 1
ATOM 667 C C . ILE A 1 86 ? -12.773 -11.408 12.729 1.00 80.69 86 ILE A C 1
ATOM 669 O O . ILE A 1 86 ? -12.861 -12.079 13.752 1.00 80.69 86 ILE A O 1
ATOM 673 N N . TRP A 1 87 ? -12.456 -10.112 12.765 1.00 73.56 87 TRP A N 1
ATOM 674 C CA . TRP A 1 87 ? -12.140 -9.430 14.020 1.00 73.56 87 TRP A CA 1
ATOM 675 C C . TRP A 1 87 ? -13.388 -8.975 14.779 1.00 73.56 87 TRP A C 1
ATOM 677 O O . TRP A 1 87 ? -13.413 -9.090 15.999 1.00 73.56 87 TRP A O 1
ATOM 687 N N . VAL A 1 88 ? -14.451 -8.550 14.087 1.00 74.06 88 VAL A N 1
ATOM 688 C CA . VAL A 1 88 ? -15.767 -8.283 14.699 1.00 74.06 88 VAL A CA 1
ATOM 689 C C . VAL A 1 88 ? -16.352 -9.576 15.281 1.00 74.06 88 VAL A C 1
ATOM 691 O O . VAL A 1 88 ? -16.856 -9.579 16.402 1.00 74.06 88 VAL A O 1
ATOM 694 N N . LYS A 1 89 ? -16.190 -10.703 14.573 1.00 80.06 89 LYS A N 1
ATOM 695 C CA . LYS A 1 89 ? -16.571 -12.041 15.058 1.00 80.06 89 LYS A CA 1
ATOM 696 C C . LYS A 1 89 ? -15.691 -12.531 16.214 1.00 80.06 89 LYS A C 1
ATOM 698 O O . LYS A 1 89 ? -16.159 -13.237 17.108 1.00 80.06 89 LYS A O 1
ATOM 703 N N . TRP A 1 90 ? -14.405 -12.181 16.206 1.00 81.00 90 TRP A N 1
ATOM 704 C CA . TRP A 1 90 ? -13.513 -12.476 17.324 1.00 81.00 90 TRP A CA 1
ATOM 705 C C . TRP A 1 90 ? -13.928 -11.690 18.566 1.00 81.00 90 TRP A C 1
ATOM 707 O O . TRP A 1 90 ? -14.110 -12.317 19.600 1.00 81.00 90 TRP A O 1
ATOM 717 N N . GLU A 1 91 ? -14.183 -10.381 18.459 1.00 73.19 91 GLU A N 1
ATOM 718 C CA . GLU A 1 91 ? -14.669 -9.550 19.574 1.00 73.19 91 GLU A CA 1
ATOM 719 C C . GLU A 1 91 ? -15.962 -10.090 20.194 1.00 73.19 91 GLU A C 1
ATOM 721 O O . GLU A 1 91 ? -16.089 -10.121 21.418 1.00 73.19 91 GLU A O 1
ATOM 726 N N . SER A 1 92 ? -16.906 -10.567 19.374 1.00 70.69 92 SER A N 1
ATOM 727 C CA . SER A 1 92 ? -18.138 -11.173 19.891 1.00 70.69 92 SER A CA 1
ATOM 728 C C . SER A 1 92 ? -17.894 -12.495 20.623 1.00 70.69 92 SER A C 1
ATOM 730 O O . SER A 1 92 ? -18.656 -12.847 21.517 1.00 70.69 92 SER A O 1
ATOM 732 N N . THR A 1 93 ? -16.848 -13.239 20.249 1.00 83.38 93 THR A N 1
ATOM 733 C CA . THR A 1 93 ? -16.530 -14.556 20.827 1.00 83.38 93 THR A CA 1
ATOM 734 C C . THR A 1 93 ? -15.638 -14.444 22.065 1.00 83.38 93 THR A C 1
ATOM 736 O O . THR A 1 93 ? -15.770 -15.237 22.991 1.00 83.38 93 THR A O 1
ATOM 739 N N . SER A 1 94 ? -14.734 -13.463 22.109 1.00 80.06 94 SER A N 1
ATOM 740 C CA . SER A 1 94 ? -13.756 -13.288 23.189 1.00 80.06 94 SER A CA 1
ATOM 741 C C . SER A 1 94 ? -14.327 -12.626 24.449 1.00 80.06 94 SER A C 1
ATOM 743 O O . SER A 1 94 ? -13.592 -12.427 25.413 1.00 80.06 94 SER A O 1
ATOM 745 N N . GLY A 1 95 ? -15.625 -12.295 24.469 1.00 72.12 95 GLY A N 1
ATOM 746 C CA . GLY A 1 95 ? -16.279 -11.656 25.617 1.00 72.12 95 GLY A CA 1
ATOM 747 C C . GLY A 1 95 ? -15.794 -10.226 25.882 1.00 72.12 95 GLY A C 1
ATOM 748 O O . GLY A 1 95 ? -16.064 -9.665 26.941 1.00 72.12 95 GLY A O 1
ATOM 749 N N . PHE A 1 96 ? -15.068 -9.624 24.935 1.00 78.38 96 PHE A N 1
ATOM 750 C CA . PHE A 1 96 ? -14.558 -8.265 25.047 1.00 78.38 96 PHE A CA 1
ATOM 751 C C . PHE A 1 96 ? -15.685 -7.257 24.782 1.00 78.38 96 PHE A C 1
ATOM 753 O O . PHE A 1 96 ? -16.026 -6.963 23.635 1.00 78.38 96 PHE A O 1
ATOM 760 N N . GLN A 1 97 ? -16.269 -6.694 25.844 1.00 67.56 97 GLN A N 1
ATOM 761 C CA . GLN A 1 97 ? -17.171 -5.554 25.699 1.00 67.56 97 GLN A CA 1
ATOM 762 C C . GLN A 1 97 ? -16.369 -4.290 25.385 1.00 67.56 97 GLN A C 1
ATOM 764 O O . GLN A 1 97 ? -15.568 -3.818 26.196 1.00 67.56 97 GLN A O 1
ATOM 769 N N . ARG A 1 98 ? -16.643 -3.687 24.223 1.00 68.31 98 ARG A N 1
ATOM 770 C CA . ARG A 1 98 ? -16.159 -2.335 23.934 1.00 68.31 98 ARG A CA 1
ATOM 771 C C . ARG A 1 98 ? -16.668 -1.374 25.018 1.00 68.31 98 ARG A C 1
ATOM 773 O O . ARG A 1 98 ? -17.847 -1.436 25.373 1.00 68.31 98 ARG A O 1
ATOM 780 N N . PRO A 1 99 ? -15.820 -0.467 25.529 1.00 71.44 99 PRO A N 1
ATOM 781 C CA . PRO A 1 99 ? -16.261 0.533 26.491 1.00 71.44 99 PRO A CA 1
ATOM 782 C C . PRO A 1 99 ? -17.350 1.414 25.869 1.00 71.44 99 PRO A C 1
ATOM 784 O O . PRO A 1 99 ? -17.244 1.801 24.704 1.00 71.44 99 PRO A O 1
ATOM 787 N N . ASN A 1 100 ? -18.383 1.756 26.646 1.00 65.00 100 ASN A N 1
ATOM 788 C CA . ASN A 1 100 ? -19.419 2.693 26.211 1.00 65.00 100 ASN A CA 1
ATOM 789 C C . ASN A 1 100 ? -18.791 4.073 25.976 1.00 65.00 100 ASN A C 1
ATOM 791 O O . ASN A 1 100 ? -18.416 4.789 26.908 1.00 65.00 100 ASN A O 1
ATOM 795 N N . VAL A 1 101 ? -18.640 4.428 24.704 1.00 66.69 101 VAL A N 1
ATOM 796 C CA . VAL A 1 101 ? -18.113 5.719 24.275 1.00 66.69 101 VAL A CA 1
ATOM 797 C C . VAL A 1 101 ? -19.253 6.732 24.373 1.00 66.69 101 VAL A C 1
ATOM 799 O O . VAL A 1 101 ? -20.321 6.524 23.808 1.00 66.69 101 VAL A O 1
ATOM 802 N N . THR A 1 102 ? -19.063 7.825 25.114 1.00 71.69 102 THR A N 1
ATOM 803 C CA . THR A 1 102 ? -20.062 8.904 25.158 1.00 71.69 102 THR A CA 1
ATOM 804 C C . THR A 1 102 ? -20.209 9.538 23.772 1.00 71.69 102 THR A C 1
ATOM 806 O O . THR A 1 102 ? -19.231 9.625 23.029 1.00 71.69 102 THR A O 1
ATOM 809 N N . ALA A 1 103 ? -21.400 10.042 23.434 1.00 63.50 103 ALA A N 1
ATOM 810 C CA . ALA A 1 103 ? -21.689 10.628 22.116 1.00 63.50 103 ALA A CA 1
ATOM 811 C C . ALA A 1 103 ? -20.663 11.701 21.679 1.00 63.50 103 ALA A C 1
ATOM 813 O O . ALA A 1 103 ? -20.329 11.822 20.501 1.00 63.50 103 ALA A O 1
ATOM 814 N N . SER A 1 104 ? -20.096 12.450 22.631 1.00 60.28 104 SER A N 1
ATOM 815 C CA . SER A 1 104 ? -19.026 13.422 22.371 1.00 60.28 104 SER A CA 1
ATOM 816 C C . SER A 1 104 ? -17.719 12.760 21.926 1.00 60.28 104 SER A C 1
ATOM 818 O O . SER A 1 104 ? -17.081 13.232 20.989 1.00 60.28 104 SER A O 1
ATOM 820 N N . LYS A 1 105 ? -17.321 11.650 22.558 1.00 65.00 105 LYS A N 1
ATOM 821 C CA . LYS A 1 105 ? -16.118 10.896 22.179 1.00 65.00 105 LYS A CA 1
ATOM 822 C C . LYS A 1 105 ? -16.303 10.204 20.826 1.00 65.00 105 LYS A C 1
ATOM 824 O O . LYS A 1 105 ? -15.366 10.171 20.040 1.00 65.00 105 LYS A O 1
ATOM 829 N N . GLU A 1 106 ? -17.507 9.728 20.515 1.00 68.75 106 GLU A N 1
ATOM 830 C CA . GLU A 1 106 ? -17.825 9.117 19.218 1.00 68.75 106 GLU A CA 1
ATOM 831 C C . GLU A 1 106 ? -17.696 10.121 18.061 1.00 68.75 106 GLU A C 1
ATOM 833 O O . GLU A 1 106 ? -17.096 9.813 17.031 1.00 68.75 106 GLU A O 1
ATOM 838 N N . ARG A 1 107 ? -18.141 11.368 18.264 1.00 68.38 107 ARG A N 1
ATOM 839 C CA . ARG A 1 107 ? -17.936 12.467 17.304 1.00 68.38 107 ARG A CA 1
ATOM 840 C C . ARG A 1 107 ? -16.460 12.793 17.093 1.00 68.38 107 ARG A C 1
ATOM 842 O O . ARG A 1 107 ? -16.054 13.024 15.958 1.00 68.38 107 ARG A O 1
ATOM 849 N N . VAL A 1 108 ? -15.653 12.769 18.155 1.00 76.06 108 VAL A N 1
ATOM 850 C CA . VAL A 1 108 ? -14.198 12.983 18.065 1.00 76.06 108 VAL A CA 1
ATOM 851 C C . VAL A 1 108 ? -13.523 11.844 17.298 1.00 76.06 108 VAL A C 1
ATOM 853 O O . VAL A 1 108 ? -12.715 12.111 16.412 1.00 76.06 108 VAL A O 1
ATOM 856 N N . PHE A 1 109 ? -13.891 10.586 17.560 1.00 73.31 109 PHE A N 1
ATOM 857 C CA . PHE A 1 109 ? -13.387 9.442 16.792 1.00 73.31 109 PHE A CA 1
ATOM 858 C C . PHE A 1 109 ? -13.808 9.507 15.322 1.00 73.31 109 PHE A C 1
ATOM 860 O O . PHE A 1 109 ? -12.975 9.306 14.441 1.00 73.31 109 PHE A O 1
ATOM 867 N N . SER A 1 110 ? -15.065 9.849 15.039 1.00 73.25 110 SER A N 1
ATOM 868 C CA . SER A 1 110 ? -15.552 10.019 13.668 1.00 73.25 110 SER A CA 1
ATOM 869 C C . SER A 1 110 ? -14.827 11.154 12.941 1.00 73.25 110 SER A C 1
ATOM 871 O O . SER A 1 110 ? -14.467 10.996 11.777 1.00 73.25 110 SER A O 1
ATOM 873 N N . ALA A 1 111 ? -14.576 12.281 13.613 1.00 76.31 111 ALA A N 1
ATOM 874 C CA . ALA A 1 111 ? -13.823 13.400 13.053 1.00 76.31 111 ALA A CA 1
ATOM 875 C C . ALA A 1 111 ? -12.354 13.030 12.800 1.00 76.31 111 ALA A C 1
ATOM 877 O O . ALA A 1 111 ? -11.812 13.371 11.752 1.00 76.31 111 ALA A O 1
ATOM 878 N N . ALA A 1 112 ? -11.725 12.276 13.707 1.00 80.62 112 ALA A N 1
ATOM 879 C CA . ALA A 1 112 ? -10.361 11.784 13.534 1.00 80.62 112 ALA A CA 1
ATOM 880 C C . ALA A 1 112 ? -10.250 10.802 12.356 1.00 80.62 112 ALA A C 1
ATOM 882 O O . ALA A 1 112 ? -9.328 10.913 11.551 1.00 80.62 112 ALA A O 1
ATOM 883 N N . ILE A 1 113 ? -11.214 9.884 12.210 1.00 79.12 113 ILE A N 1
ATOM 884 C CA . ILE A 1 113 ? -11.286 8.963 11.068 1.00 79.12 113 ILE A CA 1
ATOM 885 C C . ILE A 1 113 ? -11.516 9.742 9.766 1.00 79.12 113 ILE A C 1
ATOM 887 O O . ILE A 1 113 ? -10.833 9.483 8.780 1.00 79.12 113 ILE A O 1
ATOM 891 N N . ALA A 1 114 ? -12.420 10.726 9.755 1.00 77.88 114 ALA A N 1
ATOM 892 C CA . ALA A 1 114 ? -12.676 11.563 8.582 1.00 77.88 114 ALA A CA 1
ATOM 893 C C . ALA A 1 114 ? -11.446 12.396 8.176 1.00 77.88 114 ALA A C 1
ATOM 895 O O . ALA A 1 114 ? -11.101 12.441 6.996 1.00 77.88 114 ALA A O 1
ATOM 896 N N . ALA A 1 115 ? -10.741 12.995 9.139 1.00 80.75 115 ALA A N 1
ATOM 897 C CA . ALA A 1 115 ? -9.497 13.722 8.899 1.00 80.75 115 ALA A CA 1
ATOM 898 C C . ALA A 1 115 ? -8.391 12.798 8.361 1.00 80.75 115 ALA A C 1
ATOM 900 O O . ALA A 1 115 ? -7.696 13.160 7.413 1.00 80.75 115 ALA A O 1
ATOM 901 N N . LEU A 1 116 ? -8.270 11.578 8.899 1.00 79.12 116 LEU A N 1
ATOM 902 C CA . LEU A 1 116 ? -7.382 10.541 8.365 1.00 79.12 116 LEU A CA 1
ATOM 903 C C . LEU A 1 116 ? -7.730 10.202 6.914 1.00 79.12 116 LEU A C 1
ATOM 905 O O . LEU A 1 116 ? -6.845 10.209 6.063 1.00 79.12 116 LEU A O 1
ATOM 909 N N . ILE A 1 117 ? -9.007 9.959 6.609 1.00 80.12 117 ILE A N 1
ATOM 910 C CA . ILE A 1 117 ? -9.478 9.674 5.244 1.00 80.12 117 ILE A CA 1
ATOM 911 C C . ILE A 1 117 ? -9.149 10.834 4.297 1.00 80.12 117 ILE A C 1
ATOM 913 O O . ILE A 1 117 ? -8.678 10.595 3.185 1.00 80.12 117 ILE A O 1
ATOM 917 N N . TYR A 1 118 ? -9.340 12.080 4.731 1.00 76.44 118 TYR A N 1
ATOM 918 C CA . TYR A 1 118 ? -9.010 13.260 3.934 1.00 76.44 118 TYR A CA 1
ATOM 919 C C . TYR A 1 118 ? -7.503 13.375 3.669 1.00 76.44 118 TYR A C 1
ATOM 921 O O . TYR A 1 118 ? -7.091 13.550 2.524 1.00 76.44 118 TYR A O 1
ATOM 929 N N . LEU A 1 119 ? -6.665 13.185 4.693 1.00 75.62 119 LEU A N 1
ATOM 930 C CA . LEU A 1 119 ? -5.206 13.149 4.541 1.00 75.62 119 LEU A CA 1
ATOM 931 C C . LEU A 1 119 ? -4.750 12.006 3.619 1.00 75.62 119 LEU A C 1
ATOM 933 O O . LEU A 1 119 ? -3.771 12.154 2.888 1.00 75.62 119 LEU A O 1
ATOM 937 N N . ILE A 1 120 ? -5.463 10.876 3.613 1.00 69.62 120 ILE A N 1
ATOM 938 C CA . ILE A 1 120 ? -5.212 9.739 2.714 1.00 69.62 120 ILE A CA 1
ATOM 939 C C . ILE A 1 120 ? -5.578 10.089 1.270 1.00 69.62 120 ILE A C 1
ATOM 941 O O . ILE A 1 120 ? -4.793 9.817 0.361 1.00 69.62 120 ILE A O 1
ATOM 945 N N . TRP A 1 121 ? -6.747 10.691 1.044 1.00 77.69 121 TRP A N 1
ATOM 946 C CA . TRP A 1 121 ? -7.151 11.168 -0.280 1.00 77.69 121 TRP A CA 1
ATOM 947 C C . TRP A 1 121 ? -6.152 12.198 -0.814 1.00 77.69 121 TRP A C 1
ATOM 949 O O . TRP A 1 121 ? -5.698 12.071 -1.951 1.00 77.69 121 TRP A O 1
ATOM 959 N N . ALA A 1 122 ? -5.740 13.144 0.032 1.00 74.81 122 ALA A N 1
ATOM 960 C CA . ALA A 1 122 ? -4.749 14.155 -0.306 1.00 74.81 122 ALA A CA 1
ATOM 961 C C . ALA A 1 122 ? -3.400 13.513 -0.654 1.00 74.81 122 ALA A C 1
ATOM 963 O O . ALA A 1 122 ? -2.886 13.740 -1.738 1.00 74.81 122 ALA A O 1
ATOM 964 N N . ASN A 1 123 ? -2.862 12.614 0.176 1.00 70.06 123 ASN A N 1
ATOM 965 C CA . ASN A 1 123 ? -1.591 11.943 -0.125 1.00 70.06 123 ASN A CA 1
ATOM 966 C C . ASN A 1 123 ? -1.643 11.069 -1.385 1.00 70.06 123 ASN A C 1
ATOM 968 O O . ASN A 1 123 ? -0.673 11.021 -2.139 1.00 70.06 123 ASN A O 1
ATOM 972 N N . ARG A 1 124 ? -2.768 10.389 -1.640 1.00 64.81 124 ARG A N 1
ATOM 973 C CA . ARG A 1 124 ? -2.961 9.593 -2.860 1.00 64.81 124 ARG A CA 1
ATOM 974 C C . ARG A 1 124 ? -3.011 10.479 -4.100 1.00 64.81 124 ARG A C 1
ATOM 976 O O . ARG A 1 124 ? -2.442 10.115 -5.128 1.00 64.81 124 ARG A O 1
ATOM 983 N N . ASN A 1 125 ? -3.702 11.610 -4.004 1.00 67.75 125 ASN A N 1
ATOM 984 C CA . ASN A 1 125 ? -3.921 12.481 -5.143 1.00 67.75 125 ASN A CA 1
ATOM 985 C C . ASN A 1 125 ? -2.858 13.571 -5.294 1.00 67.75 125 ASN A C 1
ATOM 987 O O . ASN A 1 125 ? -2.796 14.176 -6.354 1.00 67.75 125 ASN A O 1
ATOM 991 N N . ASN A 1 126 ? -1.983 13.778 -4.308 1.00 66.44 126 ASN A N 1
ATOM 992 C CA . ASN A 1 126 ? -0.901 14.761 -4.368 1.00 66.44 126 ASN A CA 1
ATOM 993 C C . ASN A 1 126 ? -0.035 14.580 -5.620 1.00 66.44 126 ASN A C 1
ATOM 995 O O . ASN A 1 126 ? 0.384 15.567 -6.201 1.00 66.44 126 ASN A O 1
ATOM 999 N N . ARG A 1 127 ? 0.169 13.348 -6.109 1.00 57.09 127 ARG A N 1
ATOM 1000 C CA . ARG A 1 127 ? 0.91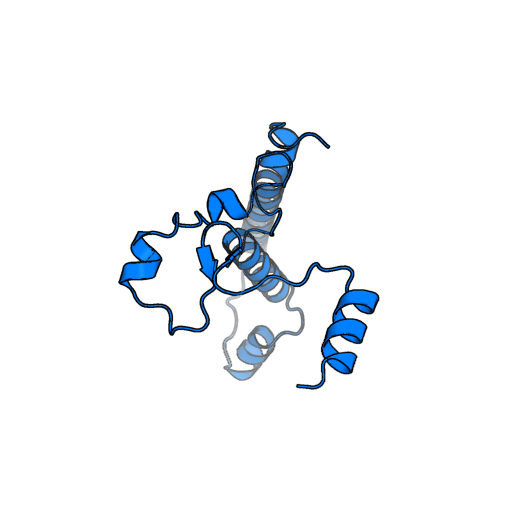7 13.110 -7.361 1.00 57.09 127 ARG A CA 1
ATOM 1001 C C . ARG A 1 127 ? 0.198 13.624 -8.614 1.00 57.09 127 ARG A C 1
ATOM 1003 O O . ARG A 1 127 ? 0.858 14.059 -9.547 1.00 57.09 127 ARG A O 1
ATOM 1010 N N . TYR A 1 128 ? -1.135 13.581 -8.621 1.00 55.91 128 TYR A N 1
ATOM 1011 C CA . TYR A 1 128 ? -1.964 14.113 -9.707 1.00 55.91 128 TYR A CA 1
ATOM 1012 C C . TYR A 1 128 ? -2.112 15.638 -9.595 1.00 55.91 128 TYR A C 1
ATOM 1014 O O . TYR A 1 128 ? -2.008 16.340 -10.592 1.00 55.91 128 TYR A O 1
ATOM 1022 N N . TRP A 1 129 ? -2.315 16.159 -8.379 1.00 57.59 129 TRP A N 1
ATOM 1023 C CA . TRP A 1 129 ? -2.534 17.591 -8.133 1.00 57.59 129 TRP A CA 1
ATOM 1024 C C . TRP A 1 129 ? -1.251 18.431 -8.153 1.00 57.59 129 TRP A C 1
ATOM 1026 O O . TRP A 1 129 ? -1.318 19.606 -8.495 1.00 57.59 129 TRP A O 1
ATOM 1036 N N . ASN A 1 130 ? -0.088 17.846 -7.844 1.00 63.59 130 ASN A N 1
ATOM 1037 C CA . ASN A 1 130 ? 1.213 18.521 -7.950 1.00 63.59 130 ASN A CA 1
ATOM 1038 C C . ASN A 1 130 ? 1.818 18.436 -9.365 1.00 63.59 130 ASN A C 1
ATOM 1040 O O . ASN A 1 130 ? 2.949 18.871 -9.561 1.00 63.59 130 ASN A O 1
ATOM 1044 N N . GLY A 1 131 ? 1.098 17.863 -10.341 1.00 58.00 131 GLY A N 1
ATOM 1045 C CA . GLY A 1 131 ? 1.531 17.813 -11.742 1.00 58.00 131 GLY A CA 1
ATOM 1046 C C . GLY A 1 131 ? 2.738 16.910 -12.024 1.00 58.00 131 GLY A C 1
ATOM 1047 O O . GLY A 1 131 ? 3.363 17.050 -13.067 1.00 58.00 131 GLY A O 1
ATOM 1048 N N . GLU A 1 132 ? 3.086 15.975 -11.129 1.00 55.31 132 GLU A N 1
ATOM 1049 C CA . GLU A 1 132 ? 4.230 15.062 -11.323 1.00 55.31 132 GLU A CA 1
ATOM 1050 C C . GLU A 1 132 ? 3.958 13.959 -12.365 1.00 55.31 132 GLU A C 1
ATOM 1052 O O . GLU A 1 132 ? 4.869 13.235 -12.767 1.00 55.31 132 GLU A O 1
ATOM 1057 N N . ILE A 1 133 ? 2.700 13.799 -12.786 1.00 51.31 133 ILE A N 1
ATOM 1058 C CA . ILE A 1 133 ? 2.267 12.825 -13.787 1.00 51.31 133 ILE A CA 1
ATOM 1059 C C . ILE A 1 133 ? 1.291 13.545 -14.728 1.00 51.31 133 ILE A C 1
ATOM 1061 O O . ILE A 1 133 ? 0.123 13.715 -14.383 1.00 51.31 133 ILE A O 1
ATOM 1065 N N . GLU A 1 134 ? 1.769 13.999 -15.891 1.00 46.38 134 GLU A N 1
ATOM 1066 C CA . GLU A 1 134 ? 0.891 14.408 -16.998 1.00 46.38 134 GLU A CA 1
ATOM 1067 C C . GLU A 1 134 ? 0.128 13.183 -17.533 1.00 46.38 134 GLU A C 1
ATOM 1069 O O . GLU A 1 134 ? 0.666 12.069 -17.534 1.00 46.38 134 GLU A O 1
ATOM 1074 N N . ASN A 1 135 ? -1.136 13.399 -17.919 1.00 44.59 135 ASN A N 1
ATOM 1075 C CA . ASN A 1 135 ? -2.033 12.377 -18.476 1.00 44.59 135 ASN A CA 1
ATOM 1076 C C . ASN A 1 135 ? -1.449 11.684 -19.711 1.00 44.59 135 ASN A C 1
ATOM 1078 O O . ASN A 1 135 ? -0.941 12.402 -20.600 1.00 44.59 135 ASN A O 1
#

pLDDT: mean 73.98, std 9.24, range [44.59, 93.56]

Foldseek 3Di:
DDVVVVVVCCVVVVDDDDDPQDDDPQQTDHPDDDDPVSVVNRDPPPLVQQCDDVVSVHVVDHRVVLVVVVVVLVVVVCVLVCPDDPVSVVCVVVVPDDPPQPPVRVVVVVVVNVVVVVVSVCVVCVCVVVVVDDD